Protein AF-A0A6S7KF44-F1 (afdb_monomer_lite)

Foldseek 3Di:
DDDDDDDDDDPDPPPPPPPPPPPDPVVDPDDPPDPFDWDADPVVRDIDTDDPADPDPLRRVLVVVLVCCLVPPDADVVQFAWDWDDDPVRDIDIDTGDWDQAPPDDVRTD

Radius of gyration: 23.63 Å; chains: 1; bounding box: 85×42×50 Å

pLDDT: mean 82.07, std 21.24, range [30.89, 98.19]

Secondary structure (DSSP, 8-state):
-PPP--------------------GGG-SS-TT---EEEEETTTTEEEEE-SS-SSHHHHHHHHHHHHIIIII---TTS-EEEEEEETTTEEEEEEE-PPB-TTSGGGB-

InterPro domains:
  IPR021713 Folliculin [PTHR31441] (4-110)
  IPR037520 Folliculin/SMCR8, longin domain [PF11704] (46-110)
  IPR037521 Folliculin/SMCR8, tripartite DENN domain [PS51834] (28-110)

Structure (mmCIF, N/CA/C/O backbone):
data_AF-A0A6S7KF44-F1
#
_entry.id   AF-A0A6S7KF44-F1
#
loop_
_atom_site.group_PDB
_atom_site.id
_atom_site.type_symbol
_atom_site.label_atom_id
_atom_site.label_alt_id
_atom_site.label_comp_id
_atom_site.label_asym_id
_atom_site.label_entity_id
_atom_site.label_seq_id
_atom_site.pdbx_PDB_ins_code
_atom_site.Cartn_x
_atom_site.Cartn_y
_atom_site.Cartn_z
_atom_site.occupancy
_atom_site.B_iso_or_equiv
_atom_site.auth_seq_id
_atom_site.auth_comp_id
_atom_site.auth_asym_id
_atom_site.auth_atom_id
_atom_site.pdbx_PDB_model_num
ATOM 1 N N . SER A 1 1 ? -59.674 -23.045 -16.953 1.00 35.84 1 SER A N 1
ATOM 2 C CA . SER A 1 1 ? -58.514 -23.663 -17.618 1.00 35.84 1 SER A CA 1
ATOM 3 C C . SER A 1 1 ? -58.011 -22.738 -18.704 1.00 35.84 1 SER A C 1
ATOM 5 O O . SER A 1 1 ? -58.816 -22.144 -19.406 1.00 35.84 1 SER A O 1
ATOM 7 N N . SER A 1 2 ? -56.702 -22.539 -18.707 1.00 37.19 2 SER A N 1
ATOM 8 C CA . SER A 1 2 ? -55.946 -21.412 -19.252 1.00 37.19 2 SER A CA 1
ATOM 9 C C . SER A 1 2 ? -55.986 -21.274 -20.778 1.00 37.19 2 SER A C 1
ATOM 11 O O . SER A 1 2 ? -55.878 -22.270 -21.486 1.00 37.19 2 SER A O 1
ATOM 13 N N . GLN A 1 3 ? -56.058 -20.031 -21.268 1.00 30.89 3 GLN A N 1
ATOM 14 C CA . GLN A 1 3 ? -55.705 -19.673 -22.644 1.00 30.89 3 GLN A CA 1
ATOM 15 C C . GLN A 1 3 ? -54.209 -19.333 -22.698 1.00 30.89 3 GLN A C 1
ATOM 17 O O . GLN A 1 3 ? -53.706 -18.578 -21.868 1.00 30.89 3 GLN A O 1
ATOM 22 N N . SER A 1 4 ? -53.504 -19.929 -23.656 1.00 35.25 4 SER A N 1
ATOM 23 C CA . SER A 1 4 ? -52.088 -19.719 -23.949 1.00 35.25 4 SER A CA 1
ATOM 24 C C . SER A 1 4 ? -51.899 -18.522 -24.883 1.00 35.25 4 SER A C 1
ATOM 26 O O . SER A 1 4 ? -52.373 -18.552 -26.017 1.00 35.25 4 SER A O 1
ATOM 28 N N . SER A 1 5 ? -51.171 -17.502 -24.436 1.00 34.78 5 SER A N 1
ATOM 29 C CA . SER A 1 5 ? -50.685 -16.403 -25.275 1.00 34.78 5 SER A CA 1
ATOM 30 C C . SER A 1 5 ? -49.185 -16.565 -25.524 1.00 34.78 5 SER A C 1
ATOM 32 O O . SER A 1 5 ? -48.389 -16.466 -24.591 1.00 34.78 5 SER A O 1
ATOM 34 N N . THR A 1 6 ? -48.796 -16.804 -26.773 1.00 35.25 6 THR A N 1
ATOM 35 C CA . THR A 1 6 ? -47.411 -16.688 -27.245 1.00 35.25 6 THR A CA 1
ATOM 36 C C . THR A 1 6 ? -47.169 -15.258 -27.718 1.00 35.25 6 THR A C 1
ATOM 38 O O . THR A 1 6 ? -47.817 -14.810 -28.663 1.00 35.25 6 THR A O 1
ATOM 41 N N . SER A 1 7 ? -46.240 -14.547 -27.085 1.00 38.66 7 SER A N 1
ATOM 42 C CA . SER A 1 7 ? -45.700 -13.280 -27.581 1.00 38.66 7 SER A CA 1
ATOM 43 C C . SER A 1 7 ? -44.192 -13.419 -27.778 1.00 38.66 7 SER A C 1
ATOM 45 O O . SER A 1 7 ? -43.438 -13.678 -26.841 1.00 38.66 7 SER A O 1
ATOM 47 N N . GLU A 1 8 ? -43.770 -13.280 -29.033 1.00 37.91 8 GLU A N 1
ATOM 48 C CA . GLU A 1 8 ? -42.371 -13.205 -29.439 1.00 37.91 8 GLU A CA 1
ATOM 49 C C . GLU A 1 8 ? -41.749 -11.925 -28.862 1.00 37.91 8 GLU A C 1
ATOM 51 O O . GLU A 1 8 ? -42.157 -10.809 -29.182 1.00 37.91 8 GLU A O 1
ATOM 56 N N . GLY A 1 9 ? -40.782 -12.094 -27.961 1.00 34.22 9 GLY A N 1
ATOM 57 C CA . GLY A 1 9 ? -40.007 -11.009 -27.373 1.00 34.22 9 GLY A CA 1
ATOM 58 C C . GLY A 1 9 ? -38.634 -10.923 -28.025 1.00 34.22 9 GLY A C 1
ATOM 59 O O . GLY A 1 9 ? -37.776 -11.773 -27.791 1.00 34.22 9 GLY A O 1
ATOM 60 N N . SER A 1 10 ? -38.421 -9.883 -28.826 1.00 35.34 10 SER A N 1
ATOM 61 C CA . SER A 1 10 ? -37.136 -9.524 -29.423 1.00 35.34 10 SER A CA 1
ATOM 62 C C . SER A 1 10 ? -36.053 -9.369 -28.348 1.00 35.34 10 SER A C 1
ATOM 64 O O . SER A 1 10 ? -36.119 -8.471 -27.506 1.00 35.34 10 SER A O 1
ATOM 66 N N . ILE A 1 11 ? -35.030 -10.227 -28.386 1.00 43.97 11 ILE A N 1
A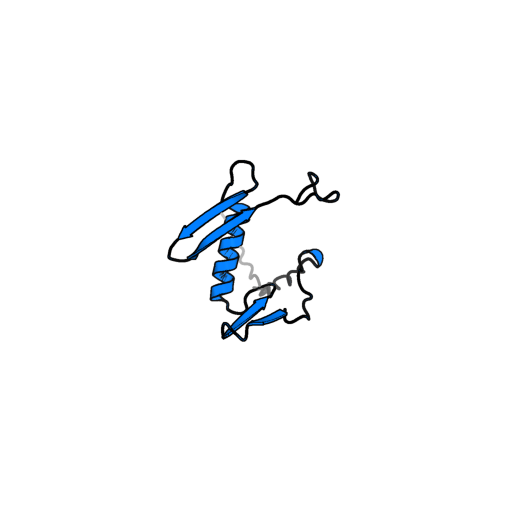TOM 67 C CA . ILE A 1 11 ? -33.855 -10.139 -27.512 1.00 43.97 11 ILE A CA 1
ATOM 68 C C . ILE A 1 11 ? -33.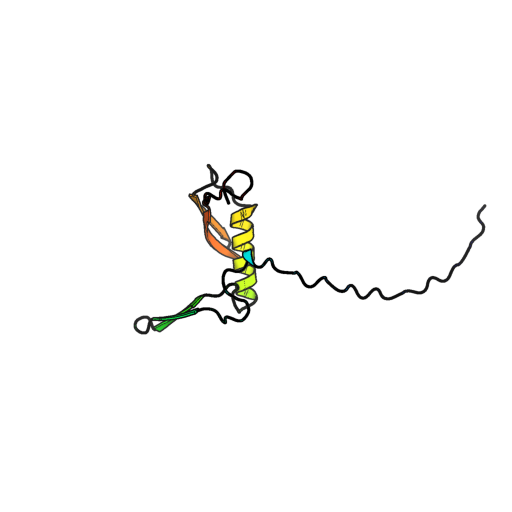012 -8.948 -27.977 1.00 43.97 11 ILE A C 1
ATOM 70 O O . ILE A 1 11 ? -32.174 -9.056 -28.870 1.00 43.97 11 ILE A O 1
ATOM 74 N N . SER A 1 12 ? -33.244 -7.786 -27.369 1.00 40.31 12 SER A N 1
ATOM 75 C CA . SER A 1 12 ? -32.328 -6.656 -27.475 1.00 40.31 12 SER A CA 1
ATOM 76 C C . SER A 1 12 ? -31.097 -6.964 -26.629 1.00 40.31 12 SER A C 1
ATOM 78 O O . SER A 1 12 ? -31.167 -7.033 -25.402 1.00 40.31 12 SER A O 1
ATOM 80 N N . SER A 1 13 ? -29.964 -7.196 -27.293 1.00 42.06 13 SER A N 1
ATOM 81 C CA . SER A 1 13 ? -28.662 -7.355 -26.653 1.00 42.06 13 SER A CA 1
ATOM 82 C C . SER A 1 13 ? -28.289 -6.055 -25.940 1.00 42.06 13 SER A C 1
ATOM 84 O O . SER A 1 13 ? -27.713 -5.138 -26.529 1.00 42.06 13 SER A O 1
ATOM 86 N N . SER A 1 14 ? -28.616 -5.965 -24.652 1.00 38.59 14 SER A N 1
ATOM 87 C CA . SER A 1 14 ? -28.151 -4.897 -23.780 1.00 38.59 14 SER A CA 1
ATOM 88 C C . SER A 1 14 ? -26.634 -5.004 -23.653 1.00 38.59 14 SER A C 1
ATOM 90 O O . SER A 1 14 ? -26.113 -5.762 -22.835 1.00 38.59 14 SER A O 1
ATOM 92 N N . LYS A 1 15 ? -25.909 -4.246 -24.484 1.00 37.38 15 LYS A N 1
ATOM 93 C CA . LYS A 1 15 ? -24.502 -3.918 -24.251 1.00 37.38 15 LYS A CA 1
ATOM 94 C C . LYS A 1 15 ? -24.436 -3.248 -22.883 1.00 37.38 15 LYS A C 1
ATOM 96 O O . LYS A 1 15 ? -24.737 -2.064 -22.759 1.00 37.38 15 LYS A O 1
ATOM 101 N N . SER A 1 16 ? -24.081 -4.008 -21.850 1.00 39.75 16 SER A N 1
ATOM 102 C CA . SER A 1 16 ? -23.764 -3.461 -20.538 1.00 39.75 16 SER A CA 1
ATOM 103 C C . SER A 1 16 ? -22.505 -2.611 -20.694 1.00 39.75 16 SER A C 1
ATOM 105 O O . SER A 1 16 ? -21.380 -3.105 -20.594 1.00 39.75 16 SER A O 1
ATOM 107 N N . SER A 1 17 ? -22.682 -1.329 -21.002 1.00 44.88 17 SER A N 1
ATOM 108 C CA . SER A 1 17 ? -21.637 -0.332 -20.850 1.00 44.88 17 SER A CA 1
ATOM 109 C C . SER A 1 17 ? -21.332 -0.256 -19.360 1.00 44.88 17 SER A C 1
ATOM 111 O O . SER A 1 17 ? -22.020 0.433 -18.609 1.00 44.88 17 SER A O 1
ATOM 113 N N . GLN A 1 18 ? -20.335 -1.028 -18.930 1.00 48.31 18 GLN A N 1
ATOM 114 C CA . GLN A 1 18 ? -19.697 -0.867 -17.632 1.00 48.31 18 GLN A CA 1
ATOM 115 C C . GLN A 1 18 ? -19.432 0.635 -17.448 1.00 48.31 18 GLN A C 1
ATOM 117 O O . GLN A 1 18 ? -18.762 1.231 -18.303 1.00 48.31 18 GLN A O 1
ATOM 122 N N . PRO A 1 19 ? -19.986 1.293 -16.415 1.00 48.34 19 PRO A N 1
ATOM 123 C CA . PRO A 1 19 ? -19.678 2.690 -16.182 1.00 48.34 19 PRO A CA 1
ATOM 124 C C . PRO A 1 19 ? -18.172 2.774 -15.942 1.00 48.34 19 PRO A C 1
ATOM 126 O O . PRO A 1 19 ? -17.655 2.151 -15.015 1.00 48.34 19 PRO A O 1
ATOM 129 N N . LYS A 1 20 ? -17.456 3.510 -16.805 1.00 49.31 20 LYS A N 1
ATOM 130 C CA . LYS A 1 20 ? -16.050 3.858 -16.571 1.00 49.31 20 LYS A CA 1
ATOM 131 C C . LYS A 1 20 ? -15.994 4.458 -15.173 1.00 49.31 20 LYS A C 1
ATOM 133 O O . LYS A 1 20 ? -16.570 5.524 -14.948 1.00 49.31 20 LYS A O 1
ATOM 138 N N . SER A 1 21 ? -15.392 3.740 -14.230 1.00 56.78 21 SER A N 1
ATOM 139 C CA . SER A 1 21 ? -15.339 4.177 -12.844 1.00 56.78 21 SER A CA 1
ATOM 140 C C . SER A 1 21 ? -14.625 5.524 -12.821 1.00 56.78 21 SER A C 1
ATOM 142 O O . SER A 1 21 ? -13.446 5.641 -13.158 1.00 56.78 21 SER A O 1
ATOM 144 N N . LYS A 1 22 ? -15.366 6.585 -12.493 1.00 63.22 22 LYS A N 1
ATOM 145 C CA . LYS A 1 22 ? -14.769 7.887 -12.223 1.00 63.22 22 LYS A CA 1
ATOM 146 C C . LYS A 1 22 ? -13.999 7.715 -10.920 1.00 63.22 22 LYS A C 1
ATOM 148 O O . LYS A 1 22 ? -14.575 7.794 -9.840 1.00 63.22 22 LYS A O 1
ATOM 153 N N . GLN A 1 23 ? -12.722 7.355 -11.018 1.00 70.31 23 GLN A N 1
ATOM 154 C CA . GLN A 1 23 ? -11.837 7.343 -9.862 1.00 70.31 23 GLN A CA 1
ATOM 155 C C . GLN A 1 23 ? -11.861 8.739 -9.243 1.00 70.31 23 GLN A C 1
ATOM 157 O O . GLN A 1 23 ? -11.642 9.725 -9.943 1.00 70.31 23 GLN A O 1
ATOM 162 N N . CYS A 1 24 ? -12.161 8.808 -7.947 1.00 80.00 24 CYS A N 1
ATOM 163 C CA . CYS A 1 24 ? -12.137 10.057 -7.202 1.00 80.00 24 CYS A CA 1
ATOM 164 C C . CYS A 1 24 ? -10.745 10.691 -7.319 1.00 80.00 24 CYS A C 1
ATOM 166 O O . CYS A 1 24 ? -9.736 10.026 -7.071 1.00 80.00 24 CYS A O 1
ATOM 168 N N . GLU A 1 25 ? -10.697 11.967 -7.697 1.00 80.50 25 GLU A N 1
ATOM 169 C CA . GLU A 1 25 ? -9.447 12.711 -7.853 1.00 80.50 25 GLU A CA 1
ATOM 170 C C . GLU A 1 25 ? -8.681 12.790 -6.529 1.00 80.50 25 GLU A C 1
ATOM 172 O O . GLU A 1 25 ? -7.487 12.522 -6.501 1.00 80.50 25 GLU A O 1
ATOM 177 N N . ALA A 1 26 ? -9.383 12.992 -5.411 1.00 80.88 26 ALA A N 1
ATOM 178 C CA . ALA A 1 26 ? -8.783 12.981 -4.076 1.00 80.88 26 ALA A CA 1
ATOM 179 C C . ALA A 1 26 ? -8.245 11.602 -3.659 1.00 80.88 26 ALA A C 1
ATOM 181 O O . ALA A 1 26 ? -7.395 11.502 -2.780 1.00 80.88 26 ALA A O 1
ATOM 182 N N . CYS A 1 27 ? -8.701 10.518 -4.295 1.00 78.62 27 CYS A N 1
ATOM 183 C CA . CYS A 1 27 ? -8.128 9.198 -4.066 1.00 78.62 27 CYS A CA 1
ATOM 184 C C . CYS A 1 27 ? -6.831 8.988 -4.853 1.00 78.62 27 CYS A C 1
ATOM 186 O O . CYS A 1 27 ? -6.280 7.891 -4.750 1.00 78.62 27 CYS A O 1
ATOM 188 N N . ARG A 1 28 ? -6.351 9.969 -5.643 1.00 84.62 28 ARG A N 1
ATOM 189 C CA . ARG A 1 28 ? -5.082 9.932 -6.387 1.00 84.62 28 ARG A CA 1
ATOM 190 C C . ARG A 1 28 ? -3.907 10.468 -5.564 1.00 84.62 28 ARG A C 1
ATOM 192 O O . ARG A 1 28 ? -3.909 11.594 -5.107 1.00 84.62 28 ARG A O 1
ATOM 199 N N . SER A 1 29 ? -2.878 9.638 -5.426 1.00 86.38 29 SER A N 1
ATOM 200 C CA . SER A 1 29 ? -1.607 9.913 -4.746 1.00 86.38 29 SER A CA 1
ATOM 201 C C . SER A 1 29 ? -0.529 10.391 -5.719 1.00 86.38 29 SER A C 1
ATOM 203 O O . SER A 1 29 ? 0.443 11.008 -5.311 1.00 86.38 29 SER A O 1
ATOM 205 N N . ILE A 1 30 ? -0.699 10.078 -7.005 1.00 89.50 30 ILE A N 1
ATOM 206 C CA . ILE A 1 30 ? 0.164 10.465 -8.119 1.00 89.50 30 ILE A CA 1
ATOM 207 C C . ILE A 1 30 ? -0.782 10.820 -9.284 1.00 89.50 30 ILE A C 1
ATOM 209 O O . ILE A 1 30 ? -1.770 10.090 -9.472 1.00 89.50 30 ILE A O 1
ATOM 213 N N . PRO A 1 31 ? -0.536 11.911 -10.037 1.00 87.56 31 PRO A N 1
ATOM 214 C CA . PRO A 1 31 ? -1.310 12.259 -11.229 1.00 87.56 31 PRO A CA 1
ATOM 215 C C . PRO A 1 31 ? -1.360 11.109 -12.246 1.00 87.56 31 PRO A C 1
ATOM 217 O O . PRO A 1 31 ? -0.440 10.300 -12.326 1.00 87.56 31 PRO A O 1
ATOM 220 N N . ALA A 1 32 ? -2.441 11.001 -13.021 1.00 81.81 32 ALA A N 1
ATOM 221 C CA . ALA A 1 32 ? -2.617 9.874 -13.951 1.00 81.81 32 ALA A CA 1
ATOM 222 C C . ALA A 1 32 ? -1.638 9.859 -15.122 1.00 81.81 32 ALA A C 1
ATOM 224 O O . ALA A 1 32 ? -1.344 8.799 -15.666 1.00 81.81 32 ALA A O 1
ATOM 225 N N . ASP A 1 33 ? -1.184 11.036 -15.514 1.00 86.75 33 ASP A N 1
ATOM 226 C CA . ASP A 1 33 ? -0.185 11.286 -16.539 1.00 86.75 33 ASP A CA 1
ATOM 227 C C . ASP A 1 33 ? 1.250 11.131 -16.014 1.00 86.75 33 ASP A C 1
ATOM 229 O O . ASP A 1 33 ? 2.194 11.116 -16.801 1.00 86.75 33 ASP A O 1
ATOM 233 N N . HIS A 1 34 ? 1.438 10.951 -14.702 1.00 90.44 34 HIS A N 1
ATOM 234 C CA . HIS A 1 34 ? 2.761 10.792 -14.115 1.00 90.44 34 HIS A CA 1
ATOM 235 C C . HIS A 1 34 ? 3.152 9.301 -14.002 1.00 90.44 34 HIS A C 1
ATOM 237 O O . HIS A 1 34 ? 2.474 8.526 -13.322 1.00 90.44 34 HIS A O 1
ATOM 243 N N . PRO A 1 35 ? 4.303 8.873 -14.566 1.00 89.19 35 PRO A N 1
ATOM 244 C CA . PRO A 1 35 ? 4.734 7.462 -14.590 1.00 89.19 35 PRO A CA 1
ATOM 245 C C . PRO A 1 35 ? 5.188 6.865 -13.234 1.00 89.19 35 PRO A C 1
ATOM 247 O O . PRO A 1 35 ? 5.635 5.711 -13.180 1.00 89.19 35 PRO A O 1
ATOM 250 N N . GLY A 1 36 ? 5.082 7.623 -12.137 1.00 93.31 36 GLY A N 1
ATOM 251 C CA . GLY A 1 36 ? 5.696 7.325 -10.839 1.00 93.31 36 GLY A CA 1
ATOM 252 C C . GLY A 1 36 ? 7.148 7.796 -10.713 1.00 93.31 36 GLY A C 1
ATOM 253 O O . GLY A 1 36 ? 7.661 8.502 -11.580 1.00 93.31 36 GLY A O 1
ATOM 254 N N . PHE A 1 37 ? 7.802 7.398 -9.623 1.00 95.06 37 PHE A N 1
ATOM 255 C CA . PHE A 1 37 ? 9.177 7.777 -9.285 1.00 95.06 37 PHE A CA 1
ATOM 256 C C . PHE A 1 37 ? 10.114 6.567 -9.354 1.00 95.06 37 PHE A C 1
ATOM 258 O O . PHE A 1 37 ? 9.704 5.445 -9.051 1.00 95.06 37 PHE A O 1
ATOM 265 N N . LEU A 1 38 ? 11.372 6.805 -9.728 1.00 96.38 38 LEU A N 1
ATOM 266 C CA . LEU A 1 38 ? 12.431 5.799 -9.783 1.00 96.38 38 LEU A CA 1
ATOM 267 C C . LEU A 1 38 ? 13.650 6.311 -9.010 1.00 96.38 38 LEU A C 1
ATOM 269 O O . LEU A 1 38 ? 14.192 7.366 -9.334 1.00 96.38 38 LEU A O 1
ATOM 273 N N . SER A 1 39 ? 14.088 5.548 -8.014 1.00 97.50 39 SER A N 1
ATOM 274 C CA . SER A 1 39 ? 15.293 5.821 -7.228 1.00 97.50 39 SER A CA 1
ATOM 275 C C . SER A 1 39 ? 16.270 4.662 -7.392 1.00 97.50 39 SER A C 1
ATOM 277 O O . SER A 1 39 ? 15.890 3.509 -7.211 1.00 97.50 39 SER A O 1
ATOM 279 N N . ILE A 1 40 ? 17.521 4.952 -7.753 1.00 98.19 40 ILE A N 1
ATOM 280 C CA . ILE A 1 40 ? 18.532 3.929 -8.053 1.00 98.19 40 ILE A CA 1
ATOM 281 C C . ILE A 1 40 ? 19.650 4.021 -7.019 1.00 98.19 40 ILE A C 1
ATOM 283 O O . ILE A 1 40 ? 20.372 5.018 -6.973 1.00 98.19 40 ILE A O 1
ATOM 287 N N . ASP A 1 41 ? 19.812 2.964 -6.230 1.00 97.81 41 ASP A N 1
ATOM 288 C CA . ASP A 1 41 ? 20.972 2.771 -5.371 1.00 97.81 41 ASP A CA 1
ATOM 289 C C . ASP A 1 41 ? 22.064 2.043 -6.163 1.00 97.81 41 ASP A C 1
ATOM 291 O O . ASP A 1 41 ? 21.987 0.843 -6.440 1.00 97.81 41 ASP A O 1
ATOM 295 N N . LYS A 1 42 ? 23.094 2.799 -6.550 1.00 97.31 42 LYS A N 1
ATOM 296 C CA . LYS A 1 42 ? 24.221 2.284 -7.336 1.00 97.31 42 LYS A CA 1
ATOM 297 C C . LYS A 1 42 ? 25.148 1.383 -6.524 1.00 97.31 42 LYS A C 1
ATOM 299 O O . LYS A 1 42 ? 25.809 0.547 -7.126 1.00 97.31 42 LYS A O 1
ATOM 304 N N . HIS A 1 43 ? 25.211 1.553 -5.203 1.00 97.31 43 HI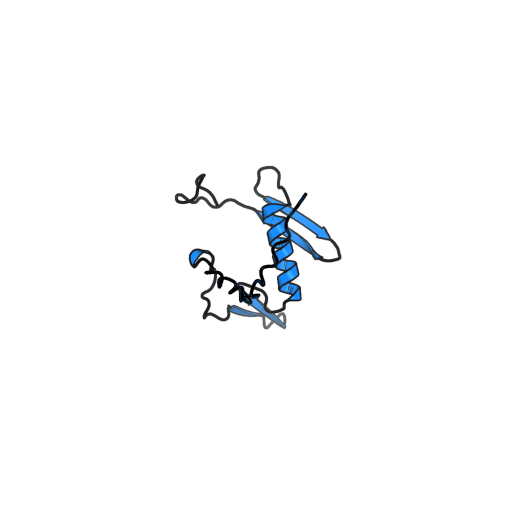S A N 1
ATOM 305 C CA . HIS A 1 43 ? 26.093 0.765 -4.343 1.00 97.31 43 HIS A CA 1
ATOM 306 C C . HIS A 1 43 ? 25.497 -0.616 -4.071 1.00 97.31 43 HIS A C 1
ATOM 308 O O . HIS A 1 43 ? 26.208 -1.613 -4.135 1.00 97.31 43 HIS A O 1
ATOM 314 N N . ALA A 1 44 ? 24.186 -0.678 -3.826 1.00 96.94 44 ALA A N 1
ATOM 315 C CA . ALA A 1 44 ? 23.474 -1.942 -3.649 1.00 96.94 44 ALA A CA 1
ATOM 316 C C . ALA A 1 44 ? 23.084 -2.615 -4.978 1.00 96.94 44 ALA A C 1
ATOM 318 O O . ALA A 1 44 ? 22.624 -3.753 -4.970 1.00 96.94 44 ALA A O 1
ATOM 319 N N . HIS A 1 45 ? 23.241 -1.923 -6.113 1.00 96.88 45 HIS A N 1
ATOM 320 C CA . HIS A 1 45 ? 22.724 -2.342 -7.421 1.00 96.88 45 HIS A CA 1
ATOM 321 C C . HIS A 1 45 ? 21.206 -2.613 -7.411 1.00 96.88 45 HIS A C 1
ATOM 323 O O . HIS A 1 45 ? 20.718 -3.525 -8.078 1.00 96.88 45 HIS A O 1
ATOM 329 N N . VAL A 1 46 ? 20.443 -1.795 -6.676 1.00 98.06 46 VAL A N 1
ATOM 330 C CA . VAL A 1 46 ? 18.985 -1.932 -6.531 1.00 98.06 46 VAL A CA 1
ATOM 331 C C . VAL A 1 46 ? 18.271 -0.708 -7.096 1.00 98.06 46 VAL A C 1
ATOM 333 O O . VAL A 1 46 ? 18.696 0.431 -6.913 1.00 98.06 46 VAL A O 1
ATOM 336 N N . SER A 1 47 ? 17.152 -0.940 -7.780 1.00 97.12 47 SER A N 1
ATOM 337 C CA . SER A 1 47 ? 16.255 0.114 -8.260 1.00 97.12 47 SER A CA 1
ATOM 338 C C . SER A 1 47 ? 14.903 0.027 -7.556 1.00 97.12 47 SER A C 1
ATOM 340 O O . SER A 1 47 ? 14.246 -1.011 -7.590 1.00 97.12 47 SER A O 1
ATOM 342 N N . TYR A 1 48 ? 14.463 1.133 -6.961 1.00 96.38 48 TYR A N 1
ATOM 343 C CA . TYR A 1 48 ? 13.191 1.266 -6.257 1.00 96.38 48 TYR A CA 1
ATOM 344 C C . TYR A 1 48 ? 12.206 2.060 -7.111 1.00 96.38 48 TYR A C 1
ATOM 346 O O . TYR A 1 48 ? 12.495 3.183 -7.526 1.00 96.38 48 TYR A O 1
ATOM 354 N N . THR A 1 49 ? 11.036 1.480 -7.380 1.00 94.75 49 THR A N 1
ATOM 355 C CA . THR A 1 49 ? 9.984 2.117 -8.186 1.00 94.75 49 THR A CA 1
ATOM 356 C C . THR A 1 49 ? 8.762 2.416 -7.325 1.00 94.75 49 THR A C 1
ATOM 358 O O . THR A 1 49 ? 8.143 1.497 -6.794 1.00 94.75 49 THR A O 1
ATOM 361 N N . SER A 1 50 ? 8.366 3.687 -7.256 1.00 94.19 50 SER A N 1
ATOM 362 C CA . SER A 1 50 ? 7.188 4.144 -6.513 1.00 94.19 50 SER A CA 1
ATOM 363 C C . SER A 1 50 ? 6.065 4.509 -7.475 1.00 94.19 50 SER A C 1
ATOM 365 O O . SER A 1 50 ? 6.166 5.462 -8.250 1.00 94.19 50 SER A O 1
ATOM 367 N N . ARG A 1 51 ? 4.970 3.749 -7.427 1.00 91.81 51 ARG A N 1
ATOM 368 C CA . ARG A 1 51 ? 3.771 3.942 -8.252 1.00 91.81 51 ARG A CA 1
ATOM 369 C C . ARG A 1 51 ? 2.524 3.720 -7.411 1.00 91.81 51 ARG A C 1
ATOM 371 O O . ARG A 1 51 ? 2.569 3.045 -6.391 1.00 91.81 51 ARG A O 1
ATOM 378 N N . ARG A 1 52 ? 1.394 4.247 -7.884 1.00 88.81 52 ARG A N 1
ATOM 379 C CA . ARG A 1 52 ? 0.075 4.010 -7.279 1.00 88.81 52 ARG A CA 1
ATOM 380 C C . ARG A 1 52 ? -0.273 2.523 -7.206 1.00 88.81 52 ARG A C 1
ATOM 382 O O . ARG A 1 52 ? -0.735 2.062 -6.174 1.00 88.81 52 ARG A O 1
ATOM 389 N N . ASN A 1 53 ? -0.072 1.817 -8.313 1.00 89.94 53 ASN A N 1
ATOM 390 C CA . ASN A 1 53 ? -0.322 0.389 -8.435 1.00 89.94 53 ASN A CA 1
ATOM 391 C C . ASN A 1 53 ? 0.952 -0.278 -8.975 1.00 89.94 53 ASN A C 1
ATOM 393 O O . ASN A 1 53 ? 1.593 0.301 -9.863 1.00 89.94 53 ASN A O 1
ATOM 397 N N . PRO A 1 54 ? 1.307 -1.482 -8.496 1.00 92.25 54 PRO A N 1
ATOM 398 C CA . PRO A 1 54 ? 2.329 -2.306 -9.130 1.00 92.25 54 PRO A CA 1
ATOM 399 C C . PRO A 1 54 ? 2.033 -2.534 -10.619 1.00 92.25 54 PRO A C 1
ATOM 401 O O . PRO A 1 54 ? 0.874 -2.635 -11.016 1.00 92.25 54 PRO A O 1
ATOM 404 N N . ALA A 1 55 ? 3.082 -2.623 -11.443 1.00 89.75 55 ALA A N 1
ATOM 405 C CA . ALA A 1 55 ? 2.934 -2.830 -12.887 1.00 89.75 55 ALA A CA 1
ATOM 406 C C . ALA A 1 55 ? 2.574 -4.279 -13.251 1.00 89.75 55 ALA A C 1
ATOM 408 O O . ALA A 1 55 ? 1.893 -4.515 -14.244 1.00 89.75 55 ALA A O 1
ATOM 409 N N . HIS A 1 56 ? 3.033 -5.243 -12.450 1.00 93.25 56 HIS A N 1
ATOM 410 C CA . HIS A 1 56 ? 2.761 -6.660 -12.664 1.00 93.25 56 HIS A CA 1
ATOM 411 C C . HIS A 1 56 ? 1.455 -7.073 -11.978 1.00 93.25 56 HIS A C 1
ATOM 413 O O . HIS A 1 56 ? 1.252 -6.790 -10.796 1.00 93.25 56 HIS A O 1
ATOM 419 N N . GLN A 1 57 ? 0.596 -7.771 -12.724 1.00 94.38 57 GLN A N 1
ATOM 420 C CA . GLN A 1 57 ? -0.737 -8.210 -12.293 1.00 94.38 57 GLN A CA 1
ATOM 421 C C . GLN A 1 57 ? -0.693 -9.089 -11.030 1.00 94.38 57 GLN A C 1
ATOM 423 O O . GLN A 1 57 ? -1.513 -8.919 -10.126 1.00 94.38 57 GLN A O 1
ATOM 428 N N . ASP A 1 58 ? 0.278 -9.997 -10.946 1.00 92.88 58 ASP A N 1
ATOM 429 C CA . ASP A 1 58 ? 0.393 -10.938 -9.826 1.00 92.88 58 ASP A CA 1
ATOM 430 C C . ASP A 1 58 ? 0.739 -10.197 -8.527 1.00 92.88 58 ASP A C 1
ATOM 432 O O . ASP A 1 58 ? 0.084 -10.374 -7.501 1.00 92.88 58 ASP A O 1
ATOM 436 N N . ILE A 1 59 ? 1.678 -9.247 -8.606 1.00 93.81 59 ILE A N 1
ATOM 437 C CA . ILE A 1 59 ? 2.047 -8.373 -7.483 1.00 93.81 59 ILE A CA 1
ATOM 438 C C . ILE A 1 59 ? 0.867 -7.478 -7.091 1.00 93.81 59 ILE A C 1
ATOM 440 O O . ILE A 1 59 ? 0.583 -7.306 -5.907 1.00 93.81 59 ILE A O 1
ATOM 444 N N . TYR A 1 60 ? 0.155 -6.913 -8.072 1.00 95.25 60 TYR A N 1
ATOM 445 C CA . TYR A 1 60 ? -1.032 -6.098 -7.810 1.00 95.25 60 TYR A CA 1
ATOM 446 C C . TYR A 1 60 ? -2.087 -6.874 -7.012 1.00 95.25 60 TYR A C 1
ATOM 448 O O . TYR A 1 60 ? -2.660 -6.329 -6.069 1.00 95.25 60 TYR A O 1
ATOM 456 N N . SER A 1 61 ? -2.323 -8.138 -7.366 1.00 94.81 61 SER A N 1
ATOM 457 C CA . SER A 1 61 ? -3.318 -8.989 -6.708 1.00 94.81 61 SER A CA 1
ATOM 458 C C . SER A 1 61 ? -2.970 -9.223 -5.237 1.00 94.81 61 SER A C 1
ATOM 460 O O . SER A 1 61 ? -3.812 -8.985 -4.368 1.00 94.81 61 SER A O 1
ATOM 462 N N . VAL A 1 62 ? -1.710 -9.572 -4.955 1.00 95.12 62 VAL A N 1
ATOM 463 C CA . VAL A 1 62 ? -1.202 -9.779 -3.590 1.00 95.12 62 VAL A CA 1
ATOM 464 C C . VAL A 1 62 ? -1.285 -8.495 -2.759 1.00 95.12 62 VAL A C 1
ATOM 466 O O . VAL A 1 62 ? -1.856 -8.492 -1.669 1.00 95.12 62 VAL A O 1
ATOM 469 N N . VAL A 1 63 ? -0.794 -7.368 -3.288 1.00 95.38 63 VAL A N 1
ATOM 470 C CA . VAL A 1 63 ? -0.827 -6.073 -2.583 1.00 95.38 63 VAL A CA 1
ATOM 471 C C . VAL A 1 63 ? -2.266 -5.630 -2.312 1.00 95.38 63 VAL A C 1
ATOM 473 O O . VAL A 1 63 ? -2.582 -5.169 -1.216 1.00 95.38 63 VAL A O 1
ATOM 476 N N . ARG A 1 64 ? -3.173 -5.810 -3.278 1.00 95.31 64 ARG A N 1
ATOM 477 C CA . ARG A 1 64 ? -4.590 -5.478 -3.103 1.00 95.31 64 ARG A CA 1
ATOM 478 C C . ARG A 1 64 ? -5.222 -6.303 -1.985 1.00 95.31 64 ARG A C 1
ATOM 480 O O . ARG A 1 64 ? -5.944 -5.738 -1.165 1.00 95.31 64 ARG A O 1
ATOM 487 N N . GLN A 1 65 ? -4.960 -7.609 -1.942 1.00 95.69 65 GLN A N 1
ATOM 488 C CA . GLN A 1 65 ? -5.465 -8.480 -0.882 1.00 95.69 65 GLN A CA 1
ATOM 489 C C . GLN A 1 65 ? -4.903 -8.079 0.488 1.00 95.69 65 GLN A C 1
ATOM 491 O O . GLN A 1 65 ? -5.669 -7.976 1.446 1.00 95.69 65 GLN A O 1
ATOM 496 N N . ALA A 1 66 ? -3.603 -7.776 0.573 1.00 96.19 66 ALA A N 1
ATOM 497 C CA . ALA A 1 66 ? -2.961 -7.288 1.792 1.00 96.19 66 ALA A CA 1
ATOM 498 C C . ALA A 1 66 ? -3.611 -5.996 2.318 1.00 96.19 66 ALA A C 1
ATOM 500 O O . ALA A 1 66 ? -3.887 -5.888 3.516 1.00 96.19 66 ALA A O 1
ATOM 501 N N . CYS A 1 67 ? -3.921 -5.038 1.437 1.00 95.38 67 CYS A N 1
ATOM 502 C CA . CYS A 1 67 ? -4.619 -3.805 1.811 1.00 95.38 67 CYS A CA 1
ATOM 503 C C . CYS A 1 67 ? -6.051 -4.065 2.298 1.00 95.38 67 CYS A C 1
ATOM 505 O O . CYS A 1 67 ? -6.445 -3.527 3.330 1.00 95.38 67 CYS A O 1
ATOM 507 N N . VAL A 1 68 ? -6.830 -4.892 1.589 1.00 95.88 68 VAL A N 1
ATOM 508 C CA . VAL A 1 68 ? -8.213 -5.214 1.990 1.00 95.88 68 VAL A CA 1
ATOM 509 C C . VAL A 1 68 ? -8.234 -5.914 3.348 1.00 95.88 68 VAL A C 1
ATOM 511 O O . VAL A 1 68 ? -9.008 -5.523 4.218 1.00 95.88 68 VAL A O 1
ATOM 514 N N . ARG A 1 69 ? -7.348 -6.894 3.570 1.00 95.62 69 ARG A N 1
ATOM 515 C CA . ARG A 1 69 ? -7.234 -7.569 4.869 1.00 95.62 69 ARG A CA 1
ATOM 516 C C . ARG A 1 69 ? -6.860 -6.591 5.978 1.00 95.62 69 ARG A C 1
ATOM 518 O O . ARG A 1 69 ? -7.569 -6.537 6.978 1.00 95.62 69 ARG A O 1
ATOM 525 N N . SER A 1 70 ? -5.827 -5.775 5.754 1.00 95.56 70 SER A N 1
ATOM 526 C CA . SER A 1 70 ? -5.351 -4.775 6.724 1.00 95.56 70 SER A CA 1
ATOM 527 C C . SER A 1 70 ? -6.441 -3.808 7.180 1.00 95.56 70 SER A C 1
ATOM 529 O O . SER A 1 70 ? -6.473 -3.437 8.344 1.00 95.56 70 SER A O 1
ATOM 531 N N . LEU A 1 71 ? -7.308 -3.374 6.260 1.00 93.00 71 LEU A N 1
ATOM 532 C CA . LEU A 1 71 ? -8.291 -2.321 6.528 1.00 93.00 71 LEU A CA 1
ATOM 533 C C . LEU A 1 71 ? -9.672 -2.851 6.925 1.00 93.00 71 LEU A C 1
ATOM 535 O O . LEU A 1 71 ? -10.495 -2.079 7.411 1.00 93.00 71 LEU A O 1
ATOM 539 N N . SER A 1 72 ? -9.987 -4.118 6.641 1.00 93.94 72 SER A N 1
ATOM 540 C CA . SER A 1 72 ? -11.360 -4.635 6.774 1.00 93.94 72 SER A CA 1
ATOM 541 C C . SER A 1 72 ? -11.490 -5.948 7.535 1.00 93.94 72 SER A C 1
ATOM 543 O O . SER A 1 72 ? -12.567 -6.213 8.061 1.00 93.94 72 SER A O 1
ATOM 545 N N . CYS A 1 73 ? -10.449 -6.778 7.579 1.00 92.69 73 CYS A N 1
ATOM 546 C CA . CYS A 1 73 ? -10.539 -8.120 8.160 1.00 92.69 73 CYS A CA 1
ATOM 547 C C . CYS A 1 73 ? -9.767 -8.228 9.470 1.00 92.69 73 CYS A C 1
ATOM 549 O O . CYS A 1 73 ? -10.256 -8.825 10.425 1.00 92.69 73 CYS A O 1
ATOM 551 N N . GLU A 1 74 ? -8.569 -7.654 9.507 1.00 92.81 74 GLU A N 1
ATOM 552 C CA . GLU A 1 74 ? -7.689 -7.756 10.660 1.00 92.81 74 GLU A CA 1
ATOM 553 C C . GLU A 1 74 ? -8.004 -6.646 11.664 1.00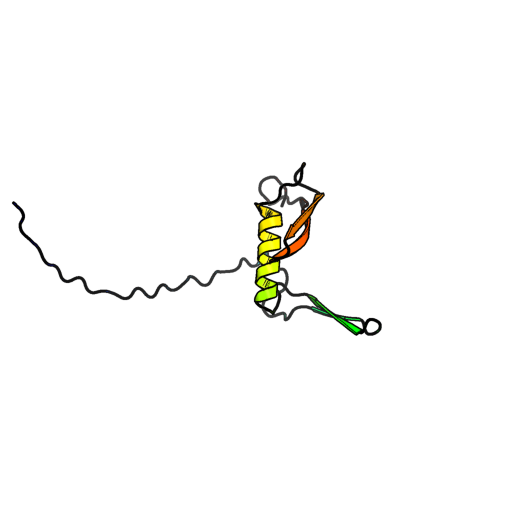 92.81 74 GLU A C 1
ATOM 555 O O . GLU A 1 74 ? -8.194 -5.484 11.301 1.00 92.81 74 GLU A O 1
ATOM 560 N N . ILE A 1 75 ? -8.079 -7.004 12.944 1.00 86.75 75 ILE A N 1
ATOM 561 C CA . ILE A 1 75 ? -8.510 -6.093 14.006 1.00 86.75 75 ILE A CA 1
ATOM 562 C C . ILE A 1 75 ? -7.355 -5.897 14.983 1.00 86.75 75 ILE A C 1
ATOM 564 O O . ILE A 1 75 ? -6.933 -6.833 15.659 1.00 86.75 75 ILE A O 1
ATOM 568 N N . CYS A 1 76 ? -6.877 -4.659 15.097 1.00 83.75 76 CYS A N 1
ATOM 569 C CA . CYS A 1 76 ? -5.950 -4.264 16.152 1.00 83.75 76 CYS A CA 1
ATOM 570 C C . CYS A 1 76 ? -6.740 -3.839 17.408 1.00 83.75 76 CYS A C 1
ATOM 572 O O . CYS A 1 76 ? -7.664 -3.019 17.291 1.00 83.75 76 CYS A O 1
ATOM 574 N N . PRO A 1 77 ? -6.413 -4.346 18.611 1.00 82.19 77 PRO A N 1
ATOM 575 C CA . PRO A 1 77 ? -6.959 -3.812 19.856 1.00 82.19 77 PRO A CA 1
ATOM 576 C C . PRO A 1 77 ? -6.683 -2.305 19.962 1.00 82.19 77 PRO A C 1
ATOM 578 O O . PRO A 1 77 ? -5.550 -1.869 19.816 1.00 82.19 77 PRO A O 1
ATOM 581 N N . GLY A 1 78 ? -7.718 -1.490 20.180 1.00 80.69 78 GLY A N 1
ATOM 582 C CA . GLY A 1 78 ? -7.582 -0.024 20.186 1.00 80.69 78 GLY A CA 1
ATOM 583 C C . GLY A 1 78 ? -7.637 0.644 18.804 1.00 80.69 78 GLY A C 1
ATOM 584 O O . GLY A 1 78 ? -7.690 1.866 18.741 1.00 80.69 78 GLY A O 1
ATOM 585 N N . ARG A 1 79 ? -7.740 -0.138 17.715 1.00 82.62 79 ARG A N 1
ATOM 586 C CA . ARG A 1 79 ? -7.881 0.307 16.310 1.00 82.62 79 ARG A CA 1
ATOM 587 C C . ARG A 1 79 ? -6.681 1.062 15.720 1.0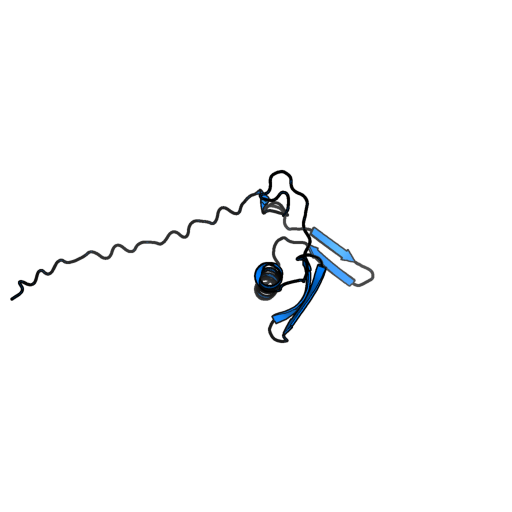0 82.62 79 ARG A C 1
ATOM 589 O O . ARG A 1 79 ? -6.767 1.506 14.580 1.00 82.62 79 ARG A O 1
ATOM 596 N N . GLU A 1 80 ? -5.570 1.145 16.443 1.00 91.62 80 GLU A N 1
ATOM 597 C CA . GLU A 1 80 ? -4.311 1.727 15.982 1.00 91.62 80 GLU A CA 1
ATOM 598 C C . GLU A 1 80 ? -3.137 0.880 16.478 1.00 91.62 80 GLU A C 1
ATOM 600 O O . GLU A 1 80 ? -3.129 0.434 17.625 1.00 91.62 80 GLU A O 1
ATOM 605 N N . GLY A 1 81 ? -2.154 0.665 15.605 1.00 93.12 81 GLY A N 1
ATOM 606 C CA . GLY A 1 81 ? -0.934 -0.064 15.927 1.00 93.12 81 GLY A CA 1
ATOM 607 C C . GLY A 1 81 ? -0.527 -1.101 14.878 1.00 93.12 81 GLY A C 1
ATOM 608 O O . GLY A 1 81 ? -1.201 -1.276 13.852 1.00 93.12 81 GLY A O 1
ATOM 609 N N . PRO A 1 82 ? 0.606 -1.784 15.121 1.00 94.81 82 PRO A N 1
ATOM 610 C CA . PRO A 1 82 ? 1.120 -2.814 14.237 1.00 94.81 82 PRO A CA 1
ATOM 611 C C . PRO A 1 82 ? 0.357 -4.133 14.401 1.00 94.81 82 PRO A C 1
ATOM 613 O O . PRO A 1 82 ? 0.042 -4.565 15.509 1.00 94.81 82 PRO A O 1
ATOM 616 N N . ILE A 1 83 ? 0.131 -4.809 13.281 1.00 95.31 83 ILE A N 1
ATOM 617 C CA . ILE A 1 83 ? -0.379 -6.176 13.197 1.00 95.31 83 ILE A CA 1
ATOM 618 C C . ILE A 1 83 ? 0.459 -6.963 12.189 1.00 95.31 83 ILE A C 1
ATOM 620 O O . ILE A 1 83 ? 0.955 -6.415 11.202 1.00 95.31 83 ILE A O 1
ATOM 624 N N . PHE A 1 84 ? 0.599 -8.262 12.429 1.00 95.50 84 PHE A N 1
ATOM 625 C CA . PHE A 1 84 ? 1.279 -9.179 11.525 1.00 95.50 84 PHE A CA 1
ATOM 626 C C . PHE A 1 84 ? 0.343 -10.329 11.173 1.00 95.50 84 PHE A C 1
ATOM 628 O O . PHE A 1 84 ? -0.242 -10.947 12.061 1.00 95.50 84 PHE A O 1
ATOM 635 N N . PHE A 1 85 ? 0.197 -10.604 9.882 1.00 95.56 85 PHE A N 1
ATOM 636 C CA . PHE A 1 85 ? -0.649 -11.677 9.371 1.00 95.56 85 PHE A CA 1
ATOM 637 C C . PHE A 1 85 ? -0.141 -12.142 8.006 1.00 95.56 85 PHE A C 1
ATOM 639 O O . PHE A 1 85 ? 0.562 -11.413 7.309 1.00 95.56 85 PHE A O 1
ATOM 646 N N . GLY A 1 86 ? -0.501 -13.352 7.589 1.00 94.88 86 GLY A N 1
ATOM 647 C CA . GLY A 1 86 ? -0.059 -13.877 6.303 1.00 94.88 86 GLY A CA 1
ATOM 648 C C . GLY A 1 86 ? -0.196 -15.380 6.189 1.00 94.88 86 GLY A C 1
ATOM 649 O O . GLY A 1 86 ? -0.582 -16.047 7.146 1.00 94.88 86 GLY A O 1
ATOM 650 N N . GLU A 1 87 ? 0.112 -15.879 5.002 1.00 94.75 87 GLU A N 1
ATOM 651 C CA . GLU A 1 87 ? 0.144 -17.302 4.673 1.00 94.75 87 GLU A CA 1
ATOM 652 C C . GLU A 1 87 ? 1.061 -17.532 3.468 1.00 94.75 87 GLU A C 1
ATOM 654 O O . GLU A 1 87 ? 1.297 -16.617 2.678 1.00 94.75 87 GLU A O 1
ATOM 659 N N . ASP A 1 88 ? 1.532 -18.760 3.274 1.00 94.19 88 ASP A N 1
ATOM 660 C CA . ASP A 1 88 ? 2.500 -19.063 2.211 1.00 94.19 88 ASP A CA 1
ATOM 661 C C . ASP A 1 88 ? 1.962 -18.793 0.797 1.00 94.19 88 ASP A C 1
ATOM 663 O O . ASP A 1 88 ? 2.721 -18.407 -0.090 1.00 94.19 88 ASP A O 1
ATOM 667 N N . ALA A 1 89 ? 0.650 -18.938 0.581 1.00 87.94 89 ALA A N 1
ATOM 668 C CA . ALA A 1 89 ? 0.030 -18.730 -0.728 1.00 87.94 89 ALA A CA 1
ATOM 669 C C . ALA A 1 89 ? 0.016 -17.256 -1.175 1.00 87.94 89 ALA A C 1
ATOM 671 O O . ALA A 1 89 ? 0.100 -16.981 -2.370 1.00 87.94 89 ALA A O 1
ATOM 672 N N . ASN A 1 90 ? -0.095 -16.316 -0.228 1.00 85.00 90 ASN A N 1
ATOM 673 C CA . ASN A 1 90 ? -0.323 -14.890 -0.502 1.00 85.00 90 ASN A CA 1
ATOM 674 C C . ASN A 1 90 ? 0.737 -13.972 0.133 1.00 85.00 90 ASN A C 1
ATOM 676 O O . ASN A 1 90 ? 0.651 -12.749 0.025 1.00 85.00 90 ASN A O 1
ATOM 680 N N . GLY A 1 91 ? 1.745 -14.552 0.782 1.00 93.50 91 GLY A N 1
ATOM 681 C CA . GLY A 1 91 ? 2.800 -13.836 1.480 1.00 93.50 91 GLY A CA 1
ATOM 682 C C . GLY A 1 91 ? 2.401 -13.347 2.872 1.00 93.50 91 GLY A C 1
ATOM 683 O O . GLY A 1 91 ? 1.287 -13.549 3.366 1.00 93.50 91 GLY A O 1
ATOM 684 N N . TYR A 1 92 ? 3.362 -12.681 3.508 1.00 96.88 92 TYR A N 1
ATOM 685 C CA . TYR A 1 92 ? 3.251 -12.163 4.866 1.00 96.88 92 TYR A CA 1
ATOM 686 C C . TYR A 1 92 ? 3.255 -10.638 4.869 1.00 96.88 92 TYR A C 1
ATOM 688 O O . TYR A 1 92 ? 3.996 -10.001 4.120 1.00 96.88 92 TYR A O 1
ATOM 696 N N . VAL A 1 93 ? 2.414 -10.054 5.719 1.00 97.25 93 VAL A N 1
ATOM 697 C CA . VAL A 1 93 ? 2.143 -8.621 5.782 1.00 97.25 93 VAL A CA 1
ATOM 698 C C . VAL A 1 93 ? 2.377 -8.132 7.204 1.00 97.25 93 VAL A C 1
ATOM 700 O O . VAL A 1 93 ? 1.763 -8.609 8.157 1.00 97.25 93 VAL A O 1
ATOM 703 N N . LEU A 1 94 ? 3.243 -7.129 7.328 1.00 96.44 94 LEU A N 1
ATOM 704 C CA . LEU A 1 94 ? 3.332 -6.280 8.508 1.00 96.44 94 LEU A CA 1
ATOM 705 C C . LEU A 1 94 ? 2.574 -4.987 8.198 1.00 96.44 94 LEU A C 1
ATOM 707 O O . LEU A 1 94 ? 2.986 -4.225 7.325 1.00 96.44 94 LEU A O 1
ATOM 711 N N . SER A 1 95 ? 1.453 -4.761 8.875 1.00 96.31 95 SER A N 1
ATOM 712 C CA . SER A 1 95 ? 0.573 -3.618 8.630 1.00 96.31 95 SER A CA 1
ATOM 713 C C . SER A 1 95 ? 0.497 -2.737 9.864 1.00 96.31 95 SER A C 1
ATOM 715 O O . SER A 1 95 ? 0.425 -3.238 10.982 1.00 96.31 95 SER A O 1
ATOM 717 N N . HIS A 1 96 ? 0.512 -1.422 9.669 1.00 95.62 96 HIS A N 1
ATOM 718 C CA . HIS A 1 96 ? 0.331 -0.452 10.740 1.00 95.62 96 HIS A CA 1
ATOM 719 C C . HIS A 1 96 ? -0.826 0.467 10.374 1.00 95.62 96 HIS A C 1
ATOM 721 O O . HIS A 1 96 ? -0.712 1.289 9.464 1.00 95.62 96 HIS A O 1
ATOM 727 N N . THR A 1 97 ? -1.933 0.338 11.098 1.00 94.12 97 THR A N 1
ATOM 728 C CA . THR A 1 97 ? -3.100 1.209 10.918 1.00 94.12 97 THR A CA 1
ATOM 729 C C . THR A 1 97 ? -3.046 2.327 11.945 1.00 94.12 97 THR A C 1
ATOM 731 O O . THR A 1 97 ? -2.671 2.089 13.089 1.00 94.12 97 THR A O 1
ATOM 734 N N . PHE A 1 98 ? -3.386 3.542 11.529 1.00 93.94 98 PHE A N 1
ATOM 735 C CA . PHE A 1 98 ? -3.394 4.741 12.363 1.00 93.94 98 PHE A CA 1
ATOM 736 C C . PHE A 1 98 ? -4.518 5.669 11.908 1.00 93.94 98 PHE A C 1
ATOM 738 O O . PHE A 1 98 ? -4.974 5.560 10.769 1.00 93.94 98 PHE A O 1
ATOM 745 N N . PHE A 1 99 ? -4.931 6.589 12.781 1.00 93.50 99 PHE A N 1
ATOM 746 C CA . PHE A 1 99 ? -5.913 7.612 12.434 1.00 93.50 99 PHE A CA 1
ATOM 747 C C . PHE A 1 99 ? -5.245 8.942 12.109 1.00 93.50 99 PHE A C 1
ATOM 749 O O . PHE A 1 99 ? -4.390 9.437 12.845 1.00 93.50 99 PHE A O 1
ATOM 756 N N . LEU A 1 100 ? -5.693 9.575 11.032 1.00 93.25 100 LEU A N 1
ATOM 757 C CA . LEU A 1 100 ? -5.342 10.947 10.708 1.00 93.25 100 LEU A CA 1
ATOM 758 C C . LEU A 1 100 ? -6.460 11.882 11.168 1.00 93.25 100 LEU A C 1
ATOM 760 O O . LEU A 1 100 ? -7.614 11.705 10.787 1.00 93.25 100 LEU A O 1
ATOM 764 N N . LYS A 1 101 ? -6.127 12.912 11.952 1.00 95.69 101 LYS A N 1
ATOM 765 C CA . LYS A 1 101 ? -7.098 13.950 12.333 1.00 95.69 101 LYS A CA 1
ATOM 766 C C . LYS A 1 101 ? -7.545 14.721 11.094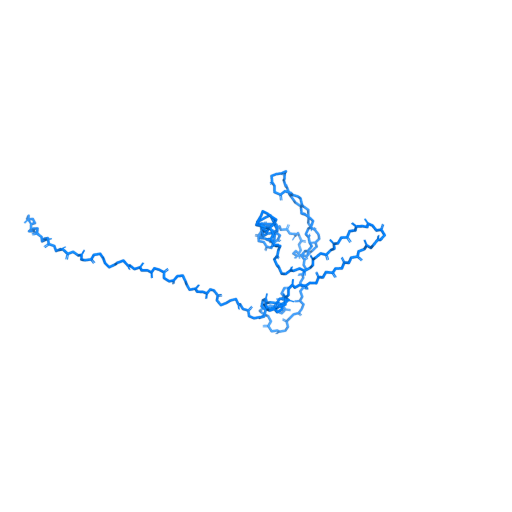 1.00 95.69 101 LYS A C 1
ATOM 768 O O . LYS A 1 101 ? -6.718 15.309 10.402 1.00 95.69 101 LYS A O 1
ATOM 773 N N . ASP A 1 102 ? -8.849 14.754 10.850 1.00 95.31 102 ASP A N 1
ATOM 774 C CA . ASP A 1 102 ? -9.433 15.370 9.661 1.00 95.31 102 ASP A CA 1
ATOM 775 C C . ASP A 1 102 ? -10.746 16.068 10.014 1.00 95.31 102 ASP A C 1
ATOM 777 O O . ASP A 1 102 ? -11.764 15.423 10.253 1.00 95.31 102 ASP A O 1
ATOM 781 N N . SER A 1 103 ? -10.733 17.402 10.026 1.00 97.00 103 SER A N 1
ATOM 782 C CA . SER A 1 103 ? -11.887 18.216 10.422 1.00 97.00 103 SER A CA 1
ATOM 783 C C . SER A 1 103 ? -13.081 18.121 9.471 1.00 97.00 103 SER A C 1
ATOM 785 O O . SER A 1 103 ? -14.192 18.468 9.866 1.00 97.00 103 SER A O 1
ATOM 787 N N . GLN A 1 104 ? -12.874 17.653 8.238 1.00 95.12 104 GLN A N 1
ATOM 788 C CA . GLN A 1 104 ? -13.919 17.503 7.224 1.00 95.12 104 GLN A CA 1
ATOM 789 C C . GLN A 1 104 ? -14.458 16.067 7.157 1.00 95.12 104 GLN A C 1
ATOM 791 O O . GLN A 1 104 ? -15.466 15.808 6.494 1.00 95.12 104 GLN A O 1
ATOM 796 N N . ALA A 1 105 ? -13.805 15.113 7.825 1.00 94.44 105 ALA A N 1
ATOM 797 C CA . ALA A 1 105 ? -14.252 13.731 7.877 1.00 94.44 105 ALA A CA 1
ATOM 798 C C . ALA A 1 105 ? -15.313 13.514 8.967 1.00 94.44 105 ALA A C 1
ATOM 800 O O . ALA A 1 105 ? -15.296 14.113 10.045 1.00 94.44 105 ALA A O 1
ATOM 801 N N . ARG A 1 106 ? -16.240 12.585 8.710 1.00 95.88 106 ARG A N 1
ATOM 802 C CA . ARG A 1 106 ? -17.190 12.120 9.729 1.00 95.88 106 ARG A CA 1
ATOM 803 C C . ARG A 1 106 ? -16.409 11.526 10.904 1.00 95.88 106 ARG A C 1
ATOM 805 O O . ARG A 1 106 ? -15.621 10.611 10.709 1.00 95.88 106 ARG A O 1
ATOM 812 N N . GLY A 1 107 ? -16.673 12.007 12.118 1.00 95.25 107 GLY A N 1
ATOM 813 C CA . GLY A 1 107 ? -15.955 11.559 13.316 1.00 95.25 107 GLY A CA 1
ATOM 814 C C . GLY A 1 107 ? -14.572 12.193 13.500 1.00 95.25 107 GLY A C 1
ATOM 815 O O . GLY A 1 107 ? -13.838 11.753 14.374 1.00 95.25 107 GLY A O 1
ATOM 816 N N . LEU A 1 108 ? -14.237 13.227 12.716 1.00 95.19 108 LEU A N 1
ATOM 817 C CA . LEU A 1 108 ? -13.002 14.018 12.814 1.00 95.19 108 LEU A CA 1
ATOM 818 C C . LEU A 1 108 ? -11.697 13.232 12.580 1.00 95.19 108 LEU A C 1
ATOM 820 O O . LEU A 1 108 ? -10.618 13.675 12.984 1.00 95.19 108 LEU A O 1
ATOM 824 N N . GLN A 1 109 ? -11.790 12.068 11.934 1.00 93.56 109 GLN A N 1
ATOM 825 C CA . GLN A 1 109 ? -10.658 11.184 11.672 1.00 93.56 109 GLN A CA 1
ATOM 826 C C . GLN A 1 109 ? -10.810 10.420 10.349 1.00 93.56 109 GLN A C 1
ATOM 828 O O . GLN A 1 109 ? -11.933 10.192 9.887 1.00 93.56 109 GLN A O 1
ATOM 833 N N . ARG A 1 110 ? -9.682 10.010 9.767 1.00 89.50 110 ARG A N 1
ATOM 834 C CA . ARG A 1 110 ? -9.575 9.096 8.622 1.00 89.50 110 ARG A CA 1
ATOM 835 C C . ARG A 1 110 ? -8.643 7.939 8.912 1.00 89.50 110 ARG A C 1
ATOM 837 O O . ARG A 1 110 ? -7.669 8.171 9.657 1.00 89.50 110 ARG A O 1
#

Sequence (110 aa):
SSQSSTSEGSISSSKSSQPKSKQCEACRSIPADHPGFLSIDKHAHVSYTSRRNPAHQDIYSVVRQACVRSLSCEICPGREGPIFFGEDANGYVLSHTFFLKDSQARGLQR

Organism: Paramuricea clavata (NCBI:txid317549)